Protein AF-A0A8D4VMH7-F1 (afdb_monomer)

Radius of gyration: 20.49 Å; Cα contacts (8 Å, |Δi|>4): 95; chains: 1; bounding box: 56×39×28 Å

Sequence (73 aa):
MNKSKFLLAAVACLLLAGCQQPDGAYAAVHQIVPDPVILHLGGALYLAKDRENNLFLIEADDFGEATIISRIY

Mean predicted aligned error: 14.12 Å

Structure (mmCIF, N/CA/C/O backbone):
data_AF-A0A8D4VMH7-F1
#
_entry.id   AF-A0A8D4VMH7-F1
#
loop_
_atom_site.group_PDB
_atom_site.id
_atom_site.type_symbol
_atom_site.label_atom_id
_atom_site.label_alt_id
_atom_site.label_comp_id
_atom_site.label_asym_id
_atom_site.label_entity_id
_atom_site.label_seq_id
_atom_site.pdbx_PDB_ins_code
_atom_site.Cartn_x
_atom_site.Cartn_y
_atom_site.Cartn_z
_atom_site.occupancy
_atom_site.B_iso_or_equiv
_atom_site.auth_seq_id
_atom_site.auth_comp_id
_atom_site.auth_asym_id
_atom_site.auth_atom_id
_atom_site.pdbx_PDB_model_num
ATOM 1 N N . MET A 1 1 ? 44.519 31.329 16.836 1.00 46.09 1 MET A N 1
ATOM 2 C CA . MET A 1 1 ? 43.217 31.027 16.193 1.00 46.09 1 MET A CA 1
ATOM 3 C C . MET A 1 1 ? 43.293 29.623 15.611 1.00 46.09 1 MET A C 1
ATOM 5 O O . MET A 1 1 ? 44.008 29.402 14.642 1.00 46.09 1 MET A O 1
ATOM 9 N N . ASN A 1 2 ? 42.667 28.654 16.284 1.00 47.34 2 ASN A N 1
ATOM 10 C CA . ASN A 1 2 ? 42.932 27.227 16.086 1.00 47.34 2 ASN A CA 1
ATOM 11 C C . ASN A 1 2 ? 42.086 26.667 14.934 1.00 47.34 2 ASN A C 1
ATOM 13 O O . ASN A 1 2 ? 40.866 26.555 15.052 1.00 47.34 2 ASN A O 1
ATOM 17 N N . LYS A 1 3 ? 42.761 26.291 13.840 1.00 55.44 3 LYS A N 1
ATOM 18 C CA . LYS A 1 3 ? 42.191 25.706 12.609 1.00 55.44 3 LYS A CA 1
ATOM 19 C C . LYS A 1 3 ? 41.378 24.420 12.851 1.00 55.44 3 LYS A C 1
ATOM 21 O O . LYS A 1 3 ? 40.552 24.053 12.027 1.00 55.44 3 LYS A O 1
ATOM 26 N N . SER A 1 4 ? 41.551 23.780 14.007 1.00 55.38 4 SER A N 1
ATOM 27 C CA . SER A 1 4 ? 40.850 22.559 14.417 1.00 55.38 4 SER A CA 1
ATOM 28 C C . SER A 1 4 ? 39.358 22.745 14.715 1.00 55.38 4 SER A C 1
ATOM 30 O O . SER A 1 4 ? 38.606 21.779 14.629 1.00 55.38 4 SER A O 1
ATOM 32 N N . LYS A 1 5 ? 38.893 23.967 15.013 1.00 55.31 5 LYS A N 1
ATOM 33 C CA . LYS A 1 5 ? 37.463 24.220 15.282 1.00 55.31 5 LYS A CA 1
ATOM 34 C C . LYS A 1 5 ? 36.606 24.278 14.013 1.00 55.31 5 LYS A C 1
ATOM 36 O O . LYS A 1 5 ? 35.411 24.023 14.083 1.00 55.31 5 LYS A O 1
ATOM 41 N N . PHE A 1 6 ? 37.214 24.563 12.861 1.00 56.06 6 PHE A N 1
ATOM 42 C CA . PHE A 1 6 ? 36.499 24.613 11.583 1.00 56.06 6 PHE A CA 1
ATOM 43 C C . PHE A 1 6 ? 36.233 23.220 11.001 1.00 56.06 6 PHE A C 1
ATOM 45 O O . PHE A 1 6 ? 35.215 23.025 10.345 1.00 56.06 6 PHE A O 1
ATOM 52 N N . LEU A 1 7 ? 37.092 22.235 11.295 1.00 55.69 7 LEU A N 1
ATOM 53 C CA . LEU A 1 7 ? 36.902 20.868 10.804 1.00 55.69 7 LEU A CA 1
ATOM 54 C C . LEU A 1 7 ? 35.694 20.181 11.461 1.00 55.69 7 LEU A C 1
ATOM 56 O O . LEU A 1 7 ? 34.954 19.469 10.792 1.00 55.69 7 LEU A O 1
ATOM 60 N N . LEU A 1 8 ? 35.459 20.437 12.755 1.00 57.75 8 LEU A N 1
ATOM 61 C CA . LEU A 1 8 ? 34.331 19.843 13.480 1.00 57.75 8 LEU A CA 1
ATOM 62 C C . LEU A 1 8 ? 32.971 20.352 12.975 1.00 57.75 8 LEU A C 1
ATOM 64 O O . LEU A 1 8 ? 32.014 19.586 12.909 1.00 57.75 8 LEU A O 1
ATOM 68 N N . ALA A 1 9 ? 32.891 21.628 12.586 1.00 59.47 9 ALA A N 1
ATOM 69 C CA . ALA A 1 9 ? 31.660 22.212 12.057 1.00 59.47 9 ALA A CA 1
ATOM 70 C C . ALA A 1 9 ? 31.291 21.631 10.679 1.00 59.47 9 ALA A C 1
ATOM 72 O O . ALA A 1 9 ? 30.119 21.381 10.411 1.00 59.47 9 ALA A O 1
ATOM 73 N N . ALA A 1 10 ? 32.283 21.350 9.827 1.00 58.53 10 ALA A N 1
ATOM 74 C CA . ALA A 1 10 ? 32.050 20.761 8.508 1.00 58.53 10 ALA A CA 1
ATOM 75 C C . ALA A 1 10 ? 31.500 19.323 8.589 1.00 58.53 10 ALA A C 1
ATOM 77 O O . ALA A 1 10 ? 30.613 18.958 7.820 1.00 58.53 10 ALA A O 1
ATOM 78 N N . VAL A 1 11 ? 31.972 18.524 9.553 1.00 59.78 11 VAL A N 1
ATOM 79 C CA . VAL A 1 11 ? 31.476 17.153 9.778 1.00 59.78 11 VAL A CA 1
ATOM 80 C C . VAL A 1 11 ? 30.049 17.158 10.341 1.00 59.78 11 VAL A C 1
ATOM 82 O O . VAL A 1 11 ? 29.229 16.341 9.930 1.00 59.78 11 VAL A O 1
ATOM 85 N N . ALA A 1 12 ? 29.715 18.109 11.220 1.00 58.28 12 ALA A N 1
ATOM 86 C CA . ALA A 1 12 ? 28.356 18.252 11.747 1.00 58.28 12 ALA A CA 1
ATOM 87 C C . ALA A 1 12 ? 27.332 18.620 10.654 1.00 58.28 12 ALA A C 1
ATOM 89 O O . ALA A 1 12 ? 26.218 18.101 10.659 1.00 58.28 12 ALA A O 1
ATOM 90 N N . CYS A 1 13 ? 27.716 19.451 9.679 1.00 56.44 13 CYS A N 1
ATOM 91 C CA . CYS A 1 13 ? 26.851 19.780 8.541 1.00 56.44 13 CYS A CA 1
ATOM 92 C C . CYS A 1 13 ? 26.667 18.601 7.570 1.00 56.44 13 CYS A C 1
ATOM 94 O O . CYS A 1 13 ? 25.581 18.432 7.022 1.00 56.44 13 CYS A O 1
ATOM 96 N N . LEU A 1 14 ? 27.691 17.759 7.384 1.00 54.22 14 LEU A N 1
ATOM 97 C CA . LEU A 1 14 ? 27.593 16.547 6.559 1.00 54.22 14 LEU A CA 1
ATOM 98 C C . LEU A 1 14 ? 26.698 15.471 7.194 1.00 54.22 14 LEU A C 1
ATOM 100 O O . LEU A 1 14 ? 25.975 14.788 6.475 1.00 54.22 14 LEU A O 1
ATOM 104 N N . LEU A 1 15 ? 26.682 15.358 8.527 1.00 54.75 15 LEU A N 1
ATOM 105 C CA . LEU A 1 15 ? 25.786 14.437 9.243 1.00 54.75 15 LEU A CA 1
ATOM 106 C C . LEU A 1 15 ? 24.306 14.845 9.154 1.00 54.75 15 LEU A C 1
ATOM 108 O O . LEU A 1 15 ? 23.437 13.981 9.200 1.00 54.75 15 LEU A O 1
ATOM 112 N N . LEU A 1 16 ? 24.007 16.136 8.985 1.00 53.78 16 LEU A N 1
ATOM 113 C CA . LEU A 1 16 ? 22.633 16.632 8.827 1.00 53.78 16 LEU A CA 1
ATOM 114 C C . LEU A 1 16 ? 22.111 16.531 7.385 1.00 53.78 16 LEU A C 1
ATOM 116 O O . LEU A 1 16 ? 20.901 16.526 7.179 1.00 53.78 16 LEU A O 1
ATOM 120 N N . ALA A 1 17 ? 22.996 16.413 6.392 1.00 52.62 17 ALA A N 1
ATOM 121 C CA . ALA A 1 17 ? 22.614 16.262 4.986 1.00 52.62 17 ALA A CA 1
ATOM 122 C C . ALA A 1 17 ? 22.249 14.812 4.597 1.00 52.62 17 ALA A C 1
ATOM 124 O O . ALA A 1 17 ? 21.687 14.591 3.530 1.00 52.62 17 ALA A O 1
ATOM 125 N N . GLY A 1 18 ? 22.543 13.825 5.453 1.00 49.69 18 GLY A N 1
ATOM 126 C CA . GLY A 1 18 ? 22.271 12.403 5.197 1.00 49.69 18 GLY A CA 1
ATOM 127 C C . GLY A 1 18 ? 20.856 11.919 5.540 1.00 49.69 18 GLY A C 1
ATOM 128 O O . GLY A 1 18 ? 20.548 10.762 5.281 1.00 49.69 18 GLY A O 1
ATOM 129 N N . CYS A 1 19 ? 19.996 12.771 6.110 1.00 54.75 19 CYS A N 1
ATOM 130 C CA . CYS A 1 19 ? 18.619 12.419 6.493 1.00 54.75 19 CYS A CA 1
ATOM 131 C C . CYS A 1 19 ? 17.555 12.977 5.534 1.00 54.75 19 CYS A C 1
ATOM 133 O O . CYS A 1 19 ? 16.396 13.122 5.921 1.00 54.75 19 CYS A O 1
ATOM 135 N N . GLN A 1 20 ? 17.913 13.297 4.287 1.00 44.31 20 GLN A N 1
ATOM 136 C CA . GLN A 1 20 ? 16.894 13.449 3.251 1.00 44.31 20 GLN A CA 1
ATOM 137 C C . GLN A 1 20 ? 16.423 12.058 2.841 1.00 44.31 20 GLN A C 1
ATOM 139 O O . GLN A 1 20 ? 17.012 11.393 1.992 1.00 44.31 20 GLN A O 1
ATOM 144 N N . GLN A 1 21 ? 15.372 11.613 3.526 1.00 50.22 21 GLN A N 1
ATOM 145 C CA . GLN A 1 21 ? 14.539 10.501 3.106 1.00 50.22 21 GLN A CA 1
ATOM 146 C C . GLN A 1 21 ? 14.112 10.784 1.656 1.00 50.22 21 GLN A C 1
ATOM 148 O O . GLN A 1 21 ? 13.519 11.837 1.414 1.00 50.22 21 GLN A O 1
ATOM 153 N N . PRO A 1 22 ? 14.499 9.942 0.684 1.00 47.22 22 PRO A N 1
ATOM 154 C CA . PRO A 1 22 ? 14.241 10.224 -0.719 1.00 47.22 22 PRO A CA 1
ATOM 155 C C . PRO A 1 22 ? 12.731 10.318 -0.956 1.00 47.22 22 PRO A C 1
ATOM 157 O O . PRO A 1 22 ? 11.966 9.507 -0.427 1.00 47.22 22 PRO A O 1
ATOM 160 N N . ASP A 1 23 ? 12.320 11.322 -1.735 1.00 48.16 23 ASP A N 1
ATOM 161 C CA . ASP A 1 23 ? 10.959 11.454 -2.256 1.00 48.16 23 ASP A CA 1
ATOM 162 C C . ASP A 1 23 ? 10.581 10.145 -2.961 1.00 48.16 23 ASP A C 1
ATOM 164 O O . ASP A 1 23 ? 11.156 9.790 -3.990 1.00 48.16 23 ASP A O 1
ATOM 168 N N . GLY A 1 24 ? 9.660 9.397 -2.353 1.00 50.16 24 GLY A N 1
ATOM 169 C CA . GLY A 1 24 ? 9.351 8.014 -2.726 1.00 50.16 24 GLY A CA 1
ATOM 170 C C . GLY A 1 24 ? 9.684 7.015 -1.622 1.00 50.16 24 GLY A C 1
ATOM 171 O O . GLY A 1 24 ? 10.265 5.966 -1.886 1.00 50.16 24 GLY A O 1
ATOM 172 N N . ALA A 1 25 ? 9.347 7.336 -0.369 1.00 51.50 25 ALA A N 1
ATOM 173 C CA . ALA A 1 25 ? 9.413 6.369 0.714 1.00 51.50 25 ALA A CA 1
ATOM 174 C C . ALA A 1 25 ? 8.428 5.229 0.414 1.00 51.50 25 ALA A C 1
ATOM 176 O O . ALA A 1 25 ? 7.237 5.350 0.693 1.00 51.50 25 ALA A O 1
ATOM 177 N N . TYR A 1 26 ? 8.940 4.146 -0.171 1.00 52.38 26 TYR A N 1
ATOM 178 C CA . TYR A 1 26 ? 8.278 2.851 -0.247 1.00 52.38 26 TYR A CA 1
ATOM 179 C C . TYR A 1 26 ? 7.946 2.427 1.184 1.00 52.38 26 TYR A C 1
ATOM 181 O O . TYR A 1 26 ? 8.779 1.898 1.921 1.00 52.38 26 TYR A O 1
ATOM 189 N N . ALA A 1 27 ? 6.742 2.765 1.626 1.00 58.62 27 ALA A N 1
ATOM 190 C CA . ALA A 1 27 ? 6.237 2.356 2.915 1.00 58.62 27 ALA A CA 1
ATOM 191 C C . ALA A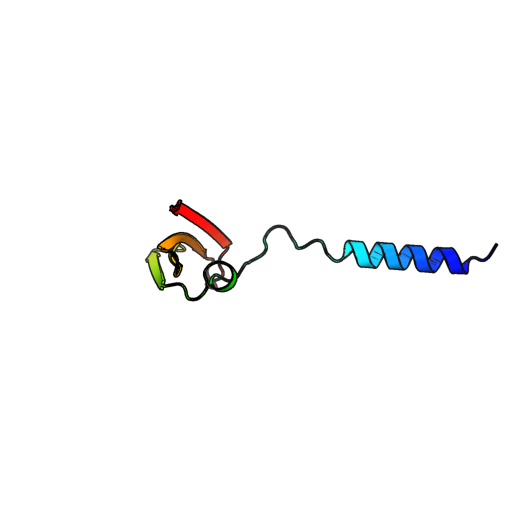 1 27 ? 5.562 1.011 2.695 1.00 58.62 27 ALA A C 1
ATOM 193 O O . ALA A 1 27 ? 4.539 0.911 2.015 1.00 58.62 27 ALA A O 1
ATOM 194 N N . ALA A 1 28 ? 6.159 -0.042 3.247 1.00 63.09 28 ALA A N 1
ATOM 195 C CA . ALA A 1 28 ? 5.551 -1.359 3.190 1.00 63.09 28 ALA A CA 1
ATOM 196 C C . ALA A 1 28 ? 4.135 -1.279 3.781 1.00 63.09 28 ALA A C 1
ATOM 198 O O . ALA A 1 28 ? 3.934 -0.643 4.814 1.00 63.09 28 ALA A O 1
ATOM 199 N N . VAL A 1 29 ? 3.155 -1.933 3.151 1.00 63.22 29 VAL A N 1
ATOM 200 C CA . VAL A 1 29 ? 1.725 -1.805 3.501 1.00 63.22 29 VAL A CA 1
ATOM 201 C C . VAL A 1 29 ? 1.463 -1.964 5.001 1.00 63.22 29 VAL A C 1
ATOM 203 O O . VAL A 1 29 ? 0.693 -1.200 5.574 1.00 63.22 29 VAL A O 1
ATOM 206 N N . HIS A 1 30 ? 2.158 -2.898 5.659 1.00 64.56 30 HIS A N 1
ATOM 207 C CA . HIS A 1 30 ? 2.027 -3.156 7.097 1.00 64.56 30 HIS A CA 1
ATOM 208 C C . HIS A 1 30 ? 2.457 -1.982 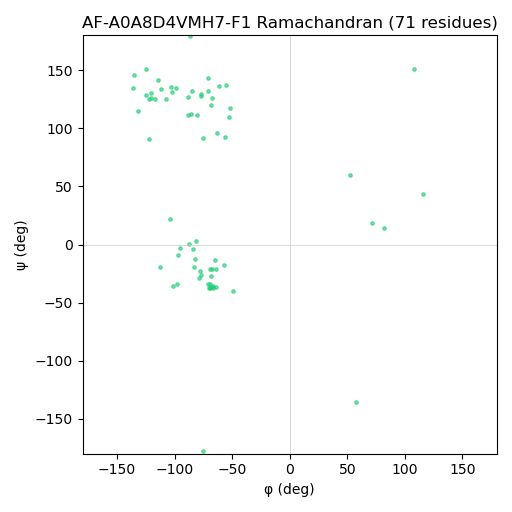7.999 1.00 64.56 30 HIS A C 1
ATOM 210 O O . HIS A 1 30 ? 2.070 -1.937 9.163 1.00 64.56 30 HIS A O 1
ATOM 216 N N . GLN A 1 31 ? 3.274 -1.052 7.494 1.00 64.75 31 GLN A N 1
ATOM 217 C CA . GLN A 1 31 ? 3.718 0.141 8.224 1.00 64.75 31 GLN A CA 1
ATOM 218 C C . GLN A 1 31 ? 2.627 1.211 8.287 1.00 64.75 31 GLN A C 1
ATOM 220 O O . GLN A 1 31 ? 2.615 2.016 9.214 1.00 64.75 31 GLN A O 1
ATOM 225 N N . ILE A 1 32 ? 1.719 1.223 7.310 1.00 66.25 32 ILE A N 1
ATOM 226 C CA . ILE A 1 32 ? 0.610 2.183 7.236 1.00 66.25 32 ILE A CA 1
ATOM 227 C C . ILE A 1 32 ? -0.693 1.541 7.705 1.00 66.25 32 ILE A C 1
ATOM 229 O O . ILE A 1 32 ? -1.503 2.186 8.362 1.00 66.25 32 ILE A O 1
ATOM 233 N N . VAL A 1 33 ? -0.875 0.260 7.402 1.00 66.56 33 VAL A N 1
ATOM 234 C CA . VAL A 1 33 ? -2.072 -0.509 7.721 1.00 66.56 33 VAL A CA 1
ATOM 235 C C . VAL A 1 33 ? -1.635 -1.703 8.574 1.00 66.56 33 VAL A C 1
ATOM 237 O O . VAL A 1 33 ? -1.261 -2.736 8.019 1.00 66.56 33 VAL A O 1
ATOM 240 N N . PRO A 1 34 ? -1.609 -1.584 9.912 1.00 64.62 34 PRO A N 1
ATOM 241 C CA . PRO A 1 34 ? -1.238 -2.694 10.783 1.00 64.62 34 PRO A CA 1
ATOM 242 C C . PRO A 1 34 ? -2.301 -3.804 10.718 1.00 64.62 34 PRO A C 1
ATOM 244 O O . PRO A 1 34 ? -3.487 -3.552 10.930 1.00 64.62 34 PRO A O 1
ATOM 247 N N . ASP A 1 35 ? -1.859 -5.031 10.428 1.00 66.81 35 ASP A N 1
ATOM 248 C CA . ASP A 1 35 ? -2.690 -6.222 10.170 1.00 66.81 35 ASP A CA 1
ATOM 249 C C . ASP A 1 35 ? -3.774 -6.014 9.094 1.00 66.81 35 ASP A C 1
ATOM 251 O O . ASP A 1 35 ? -4.971 -6.158 9.367 1.00 66.81 35 ASP A O 1
ATOM 255 N N . PRO A 1 36 ? -3.372 -5.673 7.859 1.00 69.75 36 PRO A N 1
ATOM 256 C CA . PRO A 1 36 ? -4.312 -5.335 6.809 1.00 69.75 36 PRO A CA 1
ATOM 257 C C . PRO A 1 36 ? -5.063 -6.582 6.339 1.00 69.75 36 PRO A C 1
ATOM 259 O O . PRO A 1 36 ? -4.456 -7.596 5.987 1.00 69.75 36 PRO A O 1
ATOM 262 N N . VAL A 1 37 ? -6.390 -6.488 6.233 1.00 81.25 37 VAL A N 1
ATOM 263 C CA . VAL A 1 37 ? -7.138 -7.406 5.364 1.00 81.25 37 VAL A CA 1
ATOM 264 C C . VAL A 1 37 ? -7.003 -6.875 3.943 1.00 81.25 37 VAL A C 1
ATOM 266 O O . VAL A 1 37 ? -7.527 -5.802 3.644 1.00 81.25 37 VAL A O 1
ATOM 269 N N . ILE A 1 38 ? -6.275 -7.604 3.094 1.00 83.12 38 ILE A N 1
ATOM 270 C CA . ILE A 1 38 ? -5.975 -7.197 1.717 1.00 83.12 38 ILE A CA 1
ATOM 271 C C . ILE A 1 38 ? -6.872 -7.954 0.731 1.00 83.12 38 ILE A C 1
ATOM 273 O O . ILE A 1 38 ? -6.968 -9.180 0.781 1.00 83.12 38 ILE A O 1
ATOM 277 N N . LEU A 1 39 ? -7.490 -7.222 -0.195 1.00 86.06 39 LEU A N 1
ATOM 278 C CA . LEU A 1 39 ? -8.225 -7.744 -1.346 1.00 86.06 39 LEU A CA 1
ATOM 279 C C . LEU A 1 39 ? -7.535 -7.284 -2.637 1.00 86.06 39 LEU A C 1
ATOM 281 O O . LEU A 1 39 ? -7.349 -6.087 -2.846 1.00 86.06 39 LEU A O 1
ATOM 285 N N . HIS A 1 40 ? -7.177 -8.214 -3.523 1.00 88.69 40 HIS A N 1
ATOM 286 C CA . HIS A 1 40 ? -6.654 -7.873 -4.851 1.00 88.69 40 HIS A CA 1
ATOM 287 C C . HIS A 1 40 ? -7.796 -7.450 -5.779 1.00 88.69 40 HIS A C 1
ATOM 289 O O . HIS A 1 40 ? -8.784 -8.172 -5.911 1.00 88.69 40 HIS A O 1
ATOM 295 N N . LEU A 1 41 ? -7.664 -6.279 -6.408 1.00 88.06 41 LEU A N 1
ATOM 296 C CA . LEU A 1 41 ? -8.670 -5.727 -7.323 1.00 88.06 41 LEU A CA 1
ATOM 297 C C . LEU A 1 41 ? -8.350 -6.006 -8.801 1.00 88.06 41 LEU A C 1
ATOM 299 O O . LEU A 1 41 ? -9.195 -5.769 -9.664 1.00 88.06 41 LEU A O 1
ATOM 303 N N . GLY A 1 42 ? -7.153 -6.524 -9.092 1.00 87.12 42 GLY A N 1
ATOM 304 C CA . GLY A 1 42 ? -6.647 -6.742 -10.445 1.00 87.12 42 GLY A CA 1
ATOM 305 C C . GLY A 1 42 ? -5.544 -5.753 -10.828 1.00 87.12 42 GLY A C 1
ATOM 306 O O . GLY A 1 42 ? -5.489 -4.625 -10.341 1.00 87.12 42 GLY A O 1
ATOM 307 N N . GLY A 1 43 ? -4.640 -6.195 -11.706 1.00 88.75 43 GLY A N 1
ATOM 308 C CA . GLY A 1 43 ? -3.439 -5.432 -12.053 1.00 88.75 43 GLY A CA 1
ATOM 309 C C . GLY A 1 43 ? -2.593 -5.120 -10.815 1.00 88.75 43 GLY A C 1
ATOM 310 O O . GLY A 1 43 ? -2.416 -5.985 -9.955 1.00 88.75 43 GLY A O 1
ATOM 311 N N . ALA A 1 44 ? -2.132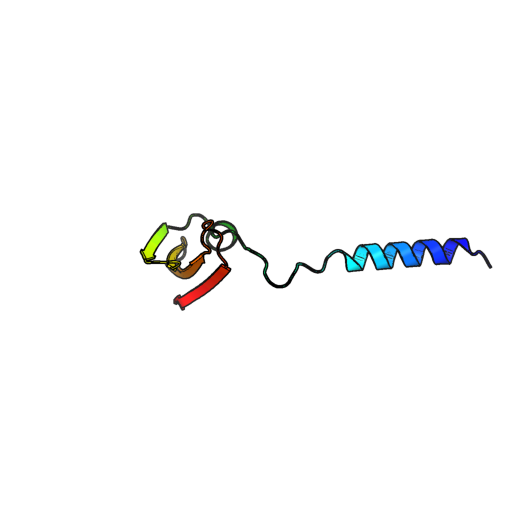 -3.873 -10.732 1.00 89.69 44 ALA A N 1
ATOM 312 C CA . ALA A 1 44 ? -1.330 -3.318 -9.643 1.00 89.69 44 ALA A CA 1
ATOM 313 C C . ALA A 1 44 ? -2.148 -2.876 -8.410 1.00 89.69 44 ALA A C 1
ATOM 315 O O . ALA A 1 44 ? -1.578 -2.323 -7.475 1.00 89.69 44 ALA A O 1
ATOM 316 N N . LEU A 1 45 ? -3.475 -3.069 -8.388 1.00 91.31 45 LEU A N 1
ATOM 317 C CA . LEU A 1 45 ? -4.352 -2.469 -7.377 1.00 91.31 45 LEU A CA 1
ATOM 318 C C . LEU A 1 45 ? -4.805 -3.451 -6.293 1.00 91.31 45 LEU A C 1
ATOM 320 O O . LEU A 1 45 ? -5.283 -4.559 -6.559 1.00 91.31 45 LEU A O 1
ATOM 324 N N . TYR A 1 46 ? -4.746 -2.978 -5.053 1.00 90.31 46 TYR A N 1
ATOM 325 C CA . TYR A 1 46 ? -5.126 -3.695 -3.846 1.00 90.31 46 TYR A CA 1
ATOM 326 C C . TYR A 1 46 ? -5.964 -2.789 -2.944 1.00 90.31 46 TYR A C 1
ATOM 328 O O . TYR A 1 46 ? -5.742 -1.583 -2.857 1.00 90.31 46 TYR A O 1
ATOM 336 N N . LEU A 1 47 ? -6.924 -3.376 -2.241 1.00 90.31 47 LEU A N 1
ATOM 337 C CA . LEU A 1 47 ? -7.685 -2.714 -1.192 1.00 90.31 47 LEU A CA 1
ATOM 338 C C . LEU A 1 47 ? -7.222 -3.262 0.153 1.00 90.31 47 LEU A C 1
ATOM 340 O O . LEU A 1 47 ? -7.268 -4.471 0.361 1.00 90.31 47 LEU A O 1
ATOM 344 N N . ALA A 1 48 ? -6.812 -2.391 1.066 1.00 89.62 48 ALA A N 1
ATOM 345 C CA . ALA A 1 48 ? -6.501 -2.764 2.436 1.00 89.62 48 ALA A CA 1
ATOM 346 C C . ALA A 1 48 ? -7.492 -2.124 3.405 1.00 89.62 48 ALA A C 1
ATOM 348 O O . ALA A 1 48 ? -7.897 -0.972 3.243 1.00 89.62 48 ALA A O 1
ATOM 349 N N . LYS A 1 49 ? -7.864 -2.883 4.431 1.00 88.62 49 LYS A 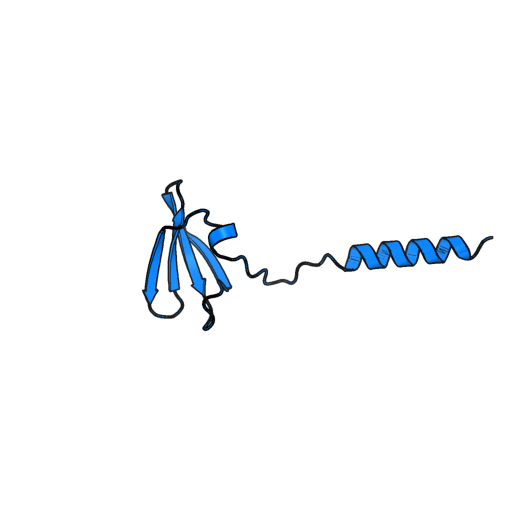N 1
ATOM 350 C CA . LYS A 1 49 ? -8.680 -2.412 5.545 1.00 88.62 49 LYS A CA 1
ATOM 351 C C . LYS A 1 49 ? -7.904 -2.578 6.846 1.00 88.62 49 LYS A C 1
ATOM 353 O O . LYS A 1 49 ? -7.395 -3.672 7.097 1.00 88.62 49 LYS A O 1
ATOM 358 N N . ASP A 1 50 ? -7.840 -1.529 7.662 1.00 86.25 50 ASP A N 1
ATOM 359 C CA . ASP A 1 50 ? -7.269 -1.625 9.009 1.00 86.25 50 ASP A CA 1
ATOM 360 C C . ASP A 1 50 ? -8.300 -2.077 10.061 1.00 86.25 50 ASP A C 1
ATOM 362 O O . ASP A 1 50 ? -9.486 -2.298 9.788 1.00 86.25 50 ASP A O 1
ATOM 366 N N . ARG A 1 51 ? -7.838 -2.204 11.308 1.00 82.56 51 ARG A N 1
ATOM 367 C CA . ARG A 1 51 ? -8.669 -2.57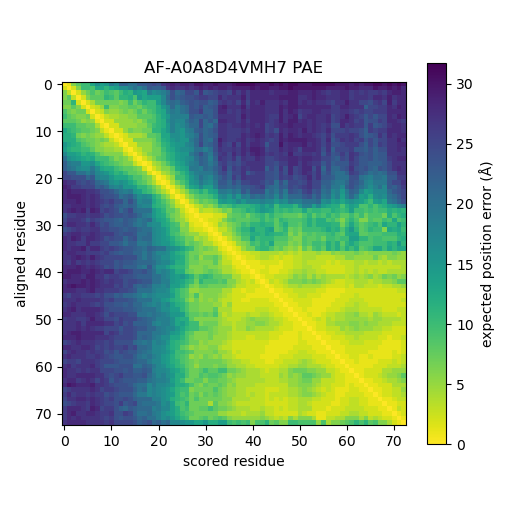9 12.462 1.00 82.56 51 ARG A CA 1
ATOM 368 C C . ARG A 1 51 ? -9.710 -1.524 12.852 1.00 82.56 51 ARG A C 1
ATOM 370 O O . ARG A 1 51 ? -10.694 -1.866 13.502 1.00 82.56 51 ARG A O 1
ATOM 377 N N . GLU A 1 52 ? -9.512 -0.270 12.464 1.00 84.88 52 GLU A N 1
ATOM 378 C CA . GLU A 1 52 ? -10.430 0.840 12.741 1.00 84.88 52 GLU A CA 1
ATOM 379 C C . GLU A 1 52 ? -11.518 0.981 11.663 1.00 84.88 52 GLU A C 1
ATOM 381 O O . GLU A 1 52 ? -12.430 1.795 11.798 1.00 84.88 52 GLU A O 1
ATOM 386 N N . ASN A 1 53 ? -11.501 0.106 10.652 1.00 84.19 53 ASN A N 1
ATOM 387 C CA . ASN A 1 53 ? -12.347 0.131 9.459 1.00 84.19 53 ASN A CA 1
ATOM 388 C C . ASN A 1 53 ? -12.022 1.247 8.459 1.00 84.19 53 ASN A C 1
ATOM 390 O O . ASN A 1 53 ? -12.846 1.507 7.580 1.00 84.19 53 ASN A O 1
ATOM 394 N N . ASN A 1 54 ? -10.835 1.846 8.535 1.00 84.88 54 ASN A N 1
ATOM 395 C CA . ASN A 1 54 ? -10.357 2.730 7.482 1.00 84.88 54 ASN A CA 1
ATOM 396 C C . ASN A 1 54 ? -10.010 1.896 6.241 1.00 84.88 54 ASN A C 1
ATOM 398 O O . ASN A 1 54 ? -9.509 0.768 6.344 1.00 84.88 54 ASN A O 1
ATOM 402 N N . LEU A 1 55 ? -10.292 2.452 5.066 1.00 88.12 55 LEU A N 1
ATOM 403 C CA . LEU A 1 55 ? -10.044 1.806 3.781 1.00 88.12 55 LEU A CA 1
ATOM 404 C C . LEU A 1 55 ? -8.937 2.529 3.022 1.00 88.12 55 LEU A C 1
ATOM 406 O O . LEU A 1 55 ? -8.949 3.754 2.879 1.00 88.12 55 LEU A O 1
ATOM 410 N N . PHE A 1 56 ? -8.015 1.742 2.479 1.00 88.88 56 PHE A N 1
ATOM 411 C CA . PHE A 1 56 ? -6.865 2.210 1.722 1.00 88.88 56 PHE A CA 1
ATOM 412 C C . PHE A 1 56 ? -6.849 1.550 0.351 1.00 88.88 56 PHE A C 1
ATOM 414 O O . PHE A 1 56 ? -6.916 0.326 0.240 1.00 88.88 56 PHE A O 1
ATOM 421 N N . LEU A 1 57 ? -6.736 2.366 -0.690 1.00 91.19 57 LEU A N 1
ATOM 422 C CA . LEU A 1 57 ? -6.379 1.912 -2.022 1.00 91.19 57 LEU A CA 1
ATOM 423 C C . LEU A 1 57 ? -4.857 1.929 -2.137 1.00 91.19 57 LEU A C 1
ATOM 425 O O . LEU A 1 57 ? -4.218 2.944 -1.853 1.00 91.19 57 LEU A O 1
ATOM 429 N N . ILE A 1 58 ? -4.302 0.797 -2.539 1.00 90.62 58 ILE A N 1
ATOM 430 C CA . ILE A 1 58 ? -2.871 0.572 -2.655 1.00 90.62 58 ILE A CA 1
ATOM 431 C C . ILE A 1 58 ? -2.572 0.224 -4.105 1.00 90.62 58 ILE A C 1
ATOM 433 O O . ILE A 1 58 ? -3.164 -0.703 -4.657 1.00 90.62 58 ILE A O 1
ATOM 437 N N . GLU A 1 59 ? -1.646 0.956 -4.704 1.00 91.19 59 GLU A N 1
ATOM 438 C CA . GLU A 1 59 ? -0.992 0.563 -5.945 1.00 91.19 59 GLU A CA 1
ATOM 439 C C . GLU A 1 59 ? 0.358 -0.053 -5.590 1.00 91.19 59 GLU A C 1
ATOM 441 O O . GLU A 1 59 ? 1.068 0.484 -4.737 1.00 91.19 59 GLU A O 1
ATOM 446 N N . ALA A 1 60 ? 0.687 -1.187 -6.198 1.00 88.00 60 ALA A N 1
ATOM 447 C CA . ALA A 1 60 ? 1.966 -1.853 -6.019 1.00 88.00 60 ALA A CA 1
ATOM 448 C C . ALA A 1 60 ? 2.659 -2.091 -7.360 1.00 88.00 60 ALA A C 1
ATOM 450 O O . ALA A 1 60 ? 2.002 -2.255 -8.386 1.00 88.00 60 ALA A O 1
ATOM 451 N N . ASP A 1 61 ? 3.985 -2.115 -7.350 1.00 85.12 61 ASP A N 1
ATOM 452 C CA . ASP A 1 61 ? 4.780 -2.434 -8.529 1.00 85.12 61 ASP A CA 1
ATOM 453 C C . ASP A 1 61 ? 4.778 -3.941 -8.861 1.00 85.12 61 ASP A C 1
ATOM 455 O O . ASP A 1 61 ? 4.146 -4.765 -8.190 1.00 85.12 61 ASP A O 1
ATOM 459 N N . ASP A 1 62 ? 5.520 -4.314 -9.907 1.00 83.69 62 ASP A N 1
ATOM 460 C CA . ASP A 1 62 ? 5.659 -5.704 -10.360 1.00 83.69 62 ASP A CA 1
ATOM 461 C C . ASP A 1 62 ? 6.371 -6.616 -9.338 1.00 83.69 62 ASP A C 1
ATOM 463 O O . ASP A 1 62 ? 6.325 -7.843 -9.465 1.00 83.69 62 ASP A O 1
ATOM 467 N N . PHE A 1 63 ? 7.016 -6.042 -8.316 1.00 79.94 63 PHE A N 1
ATOM 468 C CA . PHE A 1 63 ? 7.648 -6.760 -7.207 1.00 79.94 63 PHE A CA 1
ATOM 469 C C . PHE A 1 63 ? 6.729 -6.871 -5.979 1.00 79.94 63 PHE A C 1
ATOM 471 O O . PHE A 1 63 ? 7.074 -7.553 -5.011 1.00 79.94 63 PHE A O 1
ATOM 478 N N . GLY A 1 64 ? 5.537 -6.268 -6.032 1.00 74.25 64 GLY A N 1
ATOM 479 C CA . GLY A 1 64 ? 4.566 -6.249 -4.942 1.00 74.25 64 GLY A CA 1
ATOM 480 C C . GLY A 1 64 ? 4.854 -5.186 -3.880 1.00 74.25 64 GLY A C 1
ATOM 481 O O . GLY A 1 64 ? 4.272 -5.246 -2.793 1.00 74.25 64 GLY A O 1
ATOM 482 N N . GLU A 1 65 ? 5.729 -4.219 -4.164 1.00 80.25 65 GLU A N 1
ATOM 483 C CA . GLU A 1 65 ? 6.005 -3.093 -3.276 1.00 80.25 65 GLU A CA 1
ATOM 484 C C . GLU A 1 65 ? 4.985 -1.979 -3.493 1.00 80.25 65 GLU A C 1
ATOM 486 O O . GLU A 1 65 ? 4.707 -1.585 -4.622 1.00 80.25 65 GLU A O 1
ATOM 491 N N . ALA A 1 66 ? 4.418 -1.450 -2.407 1.00 84.25 66 ALA A N 1
ATOM 492 C CA . ALA A 1 66 ? 3.442 -0.372 -2.499 1.00 84.25 66 ALA A CA 1
ATOM 493 C C . ALA A 1 66 ? 4.102 0.925 -2.988 1.00 84.25 66 ALA A C 1
ATOM 495 O O . ALA A 1 66 ? 4.994 1.466 -2.333 1.00 84.25 66 ALA A O 1
ATOM 496 N N . THR A 1 67 ? 3.622 1.440 -4.115 1.00 84.75 67 THR A N 1
ATOM 497 C CA . THR A 1 67 ? 4.075 2.687 -4.739 1.00 84.75 67 THR A CA 1
ATOM 498 C C . THR A 1 67 ? 3.167 3.860 -4.382 1.00 84.75 67 THR A C 1
ATOM 500 O O . THR A 1 67 ? 3.643 4.983 -4.218 1.00 84.75 67 THR A O 1
ATOM 503 N N . ILE A 1 68 ? 1.863 3.612 -4.218 1.00 84.88 68 IL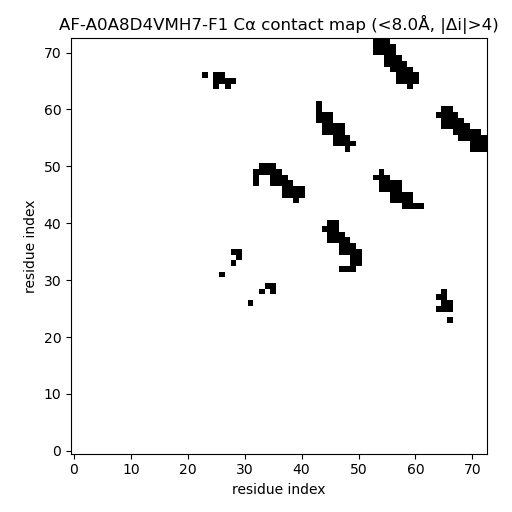E A N 1
ATOM 504 C CA . ILE A 1 68 ? 0.871 4.620 -3.828 1.00 84.88 68 ILE A CA 1
ATOM 505 C C . ILE A 1 68 ? -0.046 4.034 -2.766 1.00 84.88 68 ILE A C 1
ATOM 507 O O . ILE A 1 68 ? -0.550 2.924 -2.908 1.00 84.88 68 ILE A O 1
ATOM 511 N N . ILE A 1 69 ? -0.309 4.810 -1.714 1.00 86.12 69 ILE A N 1
ATOM 512 C CA . ILE A 1 69 ? -1.268 4.452 -0.668 1.00 86.12 69 ILE A CA 1
ATOM 513 C C . ILE A 1 69 ? -2.180 5.652 -0.432 1.00 86.12 69 ILE A C 1
ATOM 515 O O . ILE A 1 69 ? -1.736 6.712 0.004 1.00 86.12 69 ILE A O 1
ATOM 519 N N . SER A 1 70 ? -3.464 5.484 -0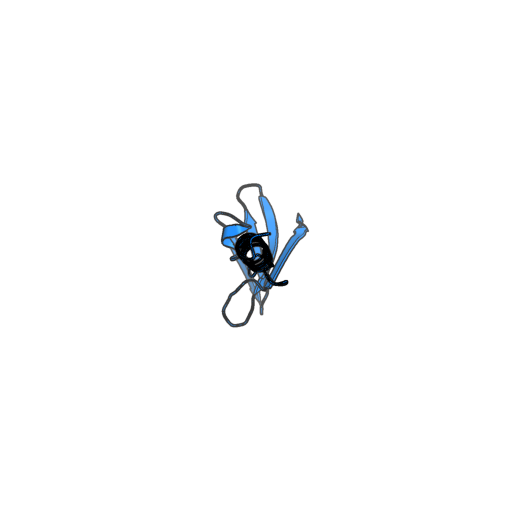.739 1.00 86.69 70 SER A N 1
ATOM 520 C CA . SER A 1 70 ? -4.486 6.524 -0.610 1.00 86.69 70 SER A CA 1
ATOM 521 C C . SER A 1 70 ? -5.601 6.061 0.313 1.00 86.69 70 SER A C 1
ATOM 523 O O . SER A 1 7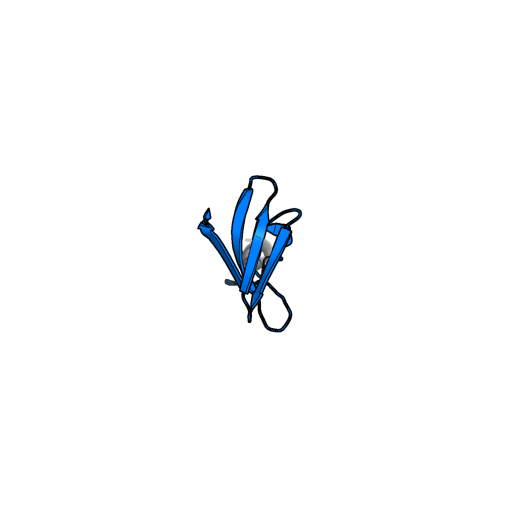0 ? -6.219 5.025 0.076 1.00 86.69 70 SER A O 1
ATOM 525 N N . ARG A 1 71 ? -5.905 6.842 1.351 1.00 84.62 71 ARG A N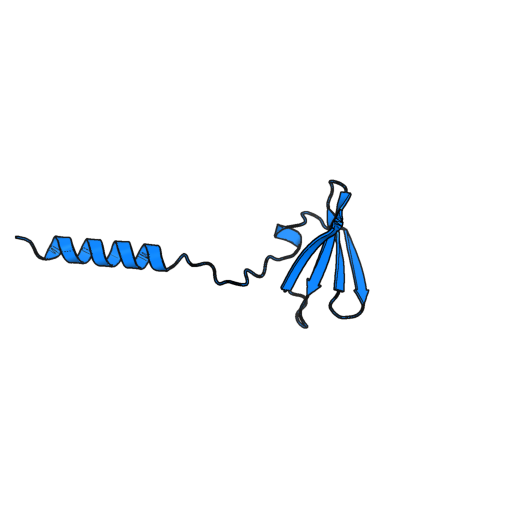 1
ATOM 526 C CA . ARG A 1 71 ? -7.074 6.594 2.200 1.00 84.62 71 ARG A CA 1
ATOM 527 C C . ARG A 1 71 ? -8.344 7.057 1.484 1.00 84.62 71 ARG A C 1
ATOM 529 O O . ARG A 1 71 ? -8.400 8.191 1.019 1.00 84.62 71 ARG A O 1
ATOM 536 N N . ILE A 1 72 ? -9.354 6.192 1.423 1.00 87.31 72 ILE A N 1
ATOM 537 C CA . ILE A 1 72 ? -10.623 6.457 0.723 1.00 87.31 72 ILE A CA 1
ATOM 538 C C . ILE A 1 72 ? -11.833 6.580 1.662 1.00 87.31 72 ILE A C 1
ATOM 540 O O . ILE A 1 72 ? -12.840 7.159 1.260 1.00 87.31 72 ILE A O 1
ATOM 544 N N . TYR A 1 73 ? -11.740 6.069 2.896 1.00 77.12 73 TYR A N 1
ATOM 545 C CA . TYR A 1 73 ? -12.761 6.188 3.946 1.00 77.12 73 TYR A CA 1
ATOM 546 C C . TYR A 1 73 ? -12.096 6.051 5.325 1.00 77.12 73 TYR A C 1
ATOM 548 O O . TYR A 1 73 ? -11.213 5.174 5.452 1.00 77.12 73 TYR A O 1
#

Solvent-accessible surface area (backbone atoms only — not comparable to full-atom values): 4471 Å² total; per-residue (Å²): 136,70,74,71,64,59,57,58,54,55,52,56,53,55,65,64,65,72,70,69,75,61,94,76,74,70,55,53,61,60,80,80,29,59,80,50,55,73,44,82,74,56,91,50,33,33,39,33,31,33,88,87,68,40,32,30,46,32,34,30,50,98,86,69,50,38,76,42,82,44,80,78,86

Secondary structure (DSSP, 8-state):
--THHHHHHHHHHHHHHTT---S-----HHHHSSS-EEEEEETTEEEEE-TT--EEEEEE-TTS-EEEEEE--

Organism: NCBI:txid1295382

Foldseek 3Di:
DDPVVVVVVVVVVVVVVPPPPDPQPQDAPCNVAPPWPWDDPDDQWIWTAHPVRWIWIFGADPVRTTRDIDTDD

pLDDT: mean 71.45, std 15.69, range [44.31, 91.31]

Nearest PDB structures (foldseek):
  2lra-assembly1_A  TM=5.335E-01  e=5.799E-01  Mycobacterium tuberculosis
  2hxc-assembly1_A  TM=7.207E-01  e=3.470E+00  Alcaligenes faecalis
  3jtz-assembly1_A  TM=7.050E-01  e=2.902E+00  Yersinia pestis
  3ju0-assembly1_A  TM=6.286E-01  e=3.269E+00  Pectobacterium atrosepticum
  3ec5-assembly1_A  TM=6.094E-01  e=3.910E+00  Borreliella burgdorferi